Protein AF-A0A4U8UGK9-F1 (afdb_monomer_lite)

Secondary structure (DSSP, 8-state):
--PPP-B-------GGGTTSSHHHHHHHHHHHHHT-SS-BEEEEHHHHHHHHHHHHHHT--EEEEEESSSSTT-EEEEE-SS---

Radius of gyration: 13.39 Å; chains: 1; bounding box: 36×23×34 Å

Foldseek 3Di:
DDDDALADEDDDDDPVGPPVCVSVVVLVVSCVVSVHLAHKYKDWPVCCVVCVVVCVVSVWAFDDWDACPPHHPTIMTITCPDPDD

Organism: NCBI:txid135569

InterPro domains:
  IPR016181 Acyl-CoA N-acyltransferase [SSF55729] (8-79)

pLDDT: mean 92.13, std 10.68, range [44.44, 98.06]

Structure (mmCIF, N/CA/C/O backbone):
data_AF-A0A4U8UGK9-F1
#
_entry.id   AF-A0A4U8UGK9-F1
#
loop_
_atom_site.group_PDB
_atom_site.id
_atom_site.type_symbol
_atom_site.label_atom_id
_atom_site.label_alt_id
_atom_site.label_comp_id
_atom_site.label_asym_id
_atom_site.label_entity_id
_atom_site.label_seq_id
_atom_site.pdbx_PDB_ins_code
_atom_site.Cartn_x
_atom_site.Cartn_y
_atom_site.Cartn_z
_atom_site.occupancy
_atom_site.B_iso_or_equiv
_atom_site.auth_seq_id
_atom_site.auth_comp_id
_atom_site.auth_asym_id
_atom_site.auth_atom_id
_atom_site.pdbx_PDB_model_num
ATOM 1 N N . MET A 1 1 ? 17.193 11.286 16.337 1.00 44.44 1 MET A N 1
ATOM 2 C CA . MET A 1 1 ? 16.791 11.631 14.954 1.00 44.44 1 MET A CA 1
ATOM 3 C C . MET A 1 1 ? 15.431 11.013 14.688 1.00 44.44 1 MET A C 1
ATOM 5 O O . MET A 1 1 ? 15.267 9.833 14.956 1.00 44.44 1 MET A O 1
ATOM 9 N N . LYS A 1 2 ? 14.447 11.793 14.233 1.00 48.91 2 LYS A N 1
ATOM 10 C CA . LYS A 1 2 ? 13.133 11.267 13.846 1.00 48.91 2 LYS A CA 1
ATOM 11 C C . LYS A 1 2 ? 13.289 10.691 12.436 1.00 48.91 2 LYS A C 1
ATOM 13 O O . LYS A 1 2 ? 13.598 11.452 11.523 1.00 48.91 2 LYS A O 1
ATOM 18 N N . LEU A 1 3 ? 13.173 9.374 12.270 1.00 68.25 3 LEU A N 1
ATOM 19 C CA . LEU A 1 3 ? 13.089 8.775 10.935 1.00 68.25 3 LEU A CA 1
ATOM 20 C C . LEU A 1 3 ? 11.880 9.402 10.229 1.00 68.25 3 LEU A C 1
ATOM 22 O O . LEU A 1 3 ? 10.793 9.464 10.805 1.00 68.25 3 LEU A O 1
ATOM 26 N N . SER A 1 4 ? 12.088 9.952 9.034 1.00 81.56 4 SER A N 1
ATOM 27 C CA . SER A 1 4 ? 10.997 10.522 8.248 1.00 81.56 4 SER A CA 1
ATOM 28 C C . SER A 1 4 ? 10.068 9.404 7.783 1.00 81.56 4 SER A C 1
ATOM 30 O O . SER A 1 4 ? 10.528 8.355 7.332 1.00 81.56 4 SER A O 1
ATOM 32 N N . GLU A 1 5 ? 8.759 9.621 7.921 1.00 86.69 5 GLU A N 1
ATOM 33 C CA . GLU A 1 5 ? 7.742 8.659 7.493 1.00 86.69 5 GLU A CA 1
ATOM 34 C C . GLU A 1 5 ? 7.930 8.322 6.005 1.00 86.69 5 GLU A C 1
ATOM 36 O O . GLU A 1 5 ? 8.072 9.210 5.161 1.00 86.69 5 GLU A O 1
ATOM 41 N N . LYS A 1 6 ? 7.923 7.026 5.681 1.00 93.06 6 LYS A N 1
A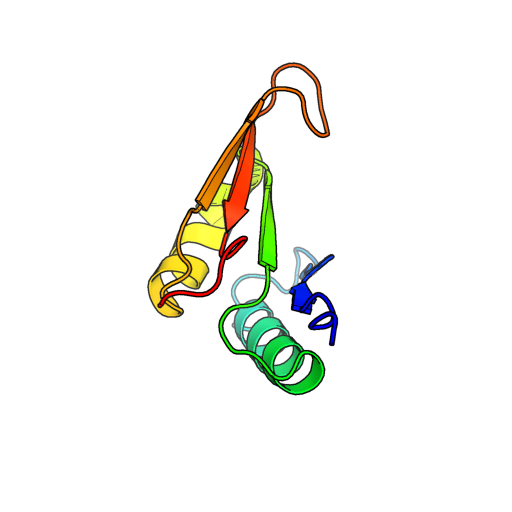TOM 42 C CA . LYS A 1 6 ? 7.985 6.522 4.306 1.00 93.06 6 LYS A CA 1
ATOM 43 C C . LYS A 1 6 ? 6.634 5.935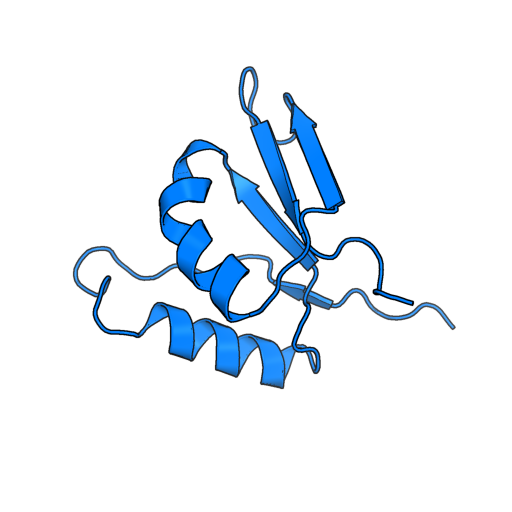 3.923 1.00 93.06 6 LYS A C 1
ATOM 45 O O . LYS A 1 6 ? 6.409 4.735 4.059 1.00 93.06 6 LYS A O 1
ATOM 50 N N . LYS A 1 7 ? 5.724 6.800 3.478 1.00 94.88 7 LYS A N 1
ATOM 51 C CA . LYS A 1 7 ? 4.326 6.445 3.219 1.00 94.88 7 LYS A CA 1
ATOM 52 C C . LYS A 1 7 ? 3.961 6.553 1.744 1.00 94.88 7 LYS A C 1
ATOM 54 O O . LYS A 1 7 ? 4.216 7.571 1.104 1.00 94.88 7 LYS A O 1
ATOM 59 N N . LEU A 1 8 ? 3.283 5.529 1.229 1.00 96.62 8 LEU A N 1
ATOM 60 C CA . LEU A 1 8 ? 2.597 5.583 -0.058 1.00 96.62 8 LEU A CA 1
ATOM 61 C C . LEU A 1 8 ? 1.163 6.081 0.162 1.00 96.62 8 LEU A C 1
ATOM 63 O O . LEU A 1 8 ? 0.269 5.316 0.513 1.00 96.62 8 LEU A O 1
ATOM 67 N N . CYS A 1 9 ? 0.939 7.382 -0.028 1.00 93.06 9 CYS A N 1
ATOM 68 C CA . CYS A 1 9 ? -0.353 8.009 0.272 1.00 93.06 9 CYS A CA 1
ATOM 69 C C . CYS A 1 9 ? -1.456 7.675 -0.738 1.00 93.06 9 CYS A C 1
ATOM 71 O O . CYS A 1 9 ? -2.627 7.588 -0.374 1.00 93.06 9 CYS A O 1
ATOM 73 N N . THR A 1 10 ? -1.129 7.557 -2.026 1.00 93.94 10 THR A N 1
ATOM 74 C CA . THR A 1 10 ? -2.120 7.288 -3.074 1.00 93.94 10 THR A CA 1
ATOM 75 C C . THR A 1 10 ? -1.459 6.617 -4.265 1.00 93.94 10 THR A C 1
ATOM 77 O O . THR A 1 10 ? -0.489 7.128 -4.817 1.00 93.94 10 THR A O 1
ATOM 80 N N . LEU A 1 11 ? -2.034 5.499 -4.701 1.00 94.56 11 LEU A N 1
ATOM 81 C CA . LEU A 1 11 ? -1.684 4.835 -5.949 1.00 94.56 11 LEU A CA 1
ATOM 82 C C . LEU A 1 11 ? -2.979 4.462 -6.664 1.00 94.56 11 LEU A C 1
ATOM 84 O O . LEU A 1 11 ? -3.834 3.769 -6.114 1.00 94.56 11 LEU A O 1
ATOM 88 N N . ARG A 1 12 ? -3.144 4.946 -7.897 1.00 94.25 12 ARG A N 1
ATOM 89 C CA . ARG A 1 12 ? -4.344 4.696 -8.697 1.00 94.25 12 ARG A CA 1
ATOM 90 C C . ARG A 1 12 ? -3.970 4.471 -10.150 1.00 94.25 12 ARG A C 1
ATOM 92 O O . ARG A 1 12 ? -3.264 5.272 -10.750 1.00 94.25 12 ARG A O 1
ATOM 99 N N . VAL A 1 13 ? -4.526 3.410 -10.723 1.00 94.56 13 VAL A N 1
ATOM 100 C CA . VAL A 1 13 ? -4.528 3.172 -12.167 1.00 94.56 13 VAL A CA 1
ATOM 101 C C . VAL A 1 13 ? -5.943 3.429 -12.673 1.00 94.56 13 VAL A C 1
ATOM 103 O O . VAL A 1 13 ? -6.909 2.905 -12.109 1.00 94.56 13 VAL A O 1
ATOM 106 N N . MET A 1 14 ? -6.075 4.259 -13.708 1.00 95.56 14 MET A N 1
ATOM 107 C CA . MET A 1 14 ? -7.354 4.483 -14.387 1.00 95.56 14 MET A CA 1
ATOM 108 C C . MET A 1 14 ? -7.926 3.156 -14.895 1.00 95.56 14 MET A C 1
ATOM 110 O O . MET A 1 14 ? -7.177 2.315 -15.381 1.00 95.56 14 MET A O 1
ATOM 114 N N . GLU A 1 15 ? -9.241 2.977 -14.794 1.00 94.12 15 GLU A N 1
ATOM 115 C CA . GLU A 1 15 ? -9.929 1.697 -15.028 1.00 94.12 15 GLU A CA 1
ATOM 116 C C . GLU A 1 15 ? -9.572 1.051 -16.374 1.00 94.12 15 GLU A C 1
ATOM 118 O O . GLU A 1 15 ? -9.123 -0.092 -16.408 1.00 94.12 15 GLU A O 1
ATOM 123 N N . ASN A 1 16 ? -9.591 1.836 -17.456 1.00 97.12 16 ASN A N 1
ATOM 124 C CA . ASN A 1 16 ? -9.248 1.388 -18.815 1.00 97.12 16 ASN A CA 1
ATOM 125 C C . ASN A 1 16 ? -7.790 0.907 -18.985 1.00 97.12 16 ASN A C 1
ATOM 127 O O . ASN A 1 16 ? -7.436 0.330 -20.015 1.00 97.12 16 ASN A O 1
ATOM 131 N N . TYR A 1 17 ? -6.939 1.142 -17.987 1.00 96.00 17 TYR A N 1
ATOM 132 C CA . TYR A 1 17 ? -5.516 0.812 -17.981 1.00 96.00 17 TYR A CA 1
ATOM 133 C C . TYR A 1 17 ? -5.139 -0.217 -16.897 1.00 96.00 17 TYR A C 1
ATOM 135 O O . TYR A 1 17 ? -3.964 -0.559 -16.742 1.00 96.00 17 TYR A O 1
ATOM 143 N N . GLN A 1 18 ? -6.112 -0.733 -16.140 1.00 93.19 18 GLN A N 1
ATOM 144 C CA . GLN A 1 18 ? -5.885 -1.781 -15.140 1.00 93.19 18 GLN A CA 1
ATOM 145 C C . GLN A 1 18 ? -5.574 -3.135 -15.796 1.00 93.19 18 GLN A C 1
ATOM 147 O O . GLN A 1 18 ? -5.783 -3.331 -16.990 1.00 93.19 18 GLN A O 1
ATOM 152 N N . ASN A 1 19 ? -5.035 -4.076 -15.012 1.00 90.00 19 ASN A N 1
ATOM 153 C CA . ASN A 1 19 ? -4.671 -5.435 -15.450 1.00 90.00 19 ASN A CA 1
ATOM 154 C C . ASN A 1 19 ? -3.604 -5.512 -16.564 1.00 90.00 19 ASN A C 1
ATOM 156 O O . ASN A 1 19 ? -3.430 -6.553 -17.186 1.00 90.00 19 ASN A O 1
ATOM 160 N N . ARG A 1 20 ? -2.843 -4.430 -16.783 1.00 94.31 20 ARG A N 1
ATOM 161 C CA . ARG A 1 20 ? -1.734 -4.350 -17.760 1.00 94.31 20 ARG A CA 1
ATOM 162 C C . ARG A 1 20 ? -0.349 -4.235 -17.106 1.00 94.31 20 ARG A C 1
ATOM 164 O O . ARG A 1 20 ? 0.585 -3.718 -17.708 1.00 94.31 20 ARG A O 1
ATOM 171 N N . GLY A 1 21 ? -0.226 -4.605 -15.828 1.00 93.31 21 GLY A N 1
ATOM 172 C CA . GLY A 1 21 ? 1.026 -4.489 -15.059 1.00 93.31 21 GLY A CA 1
ATOM 173 C C . GLY A 1 21 ? 1.411 -3.063 -14.625 1.00 93.31 21 GLY A C 1
ATOM 174 O O . GLY A 1 21 ? 2.432 -2.874 -13.970 1.00 93.31 21 GLY A O 1
ATOM 175 N N . ILE A 1 22 ? 0.595 -2.049 -14.930 1.00 95.62 22 ILE A N 1
ATOM 176 C CA . ILE A 1 22 ? 0.890 -0.644 -14.593 1.00 95.62 22 ILE A CA 1
ATOM 177 C C . ILE A 1 22 ? 0.958 -0.423 -13.077 1.00 95.62 22 ILE A C 1
ATOM 179 O O . ILE A 1 22 ? 1.834 0.296 -12.610 1.00 95.62 22 ILE A O 1
ATOM 183 N N . GLY A 1 23 ? 0.083 -1.073 -12.301 1.00 94.31 23 GLY A N 1
ATOM 184 C CA . GLY A 1 23 ? 0.091 -0.966 -10.838 1.00 94.31 23 GLY A CA 1
ATOM 185 C C . GLY A 1 23 ? 1.430 -1.392 -10.229 1.00 94.31 23 GLY A C 1
ATOM 186 O O . GLY A 1 23 ? 1.990 -0.653 -9.430 1.00 94.31 23 GLY A O 1
ATOM 187 N N . ILE A 1 24 ? 1.986 -2.518 -10.685 1.00 95.19 24 ILE A N 1
ATOM 188 C CA . ILE A 1 24 ? 3.309 -3.010 -10.270 1.00 95.19 24 ILE A CA 1
ATOM 189 C C . ILE A 1 24 ? 4.401 -1.988 -10.598 1.00 95.19 24 ILE A C 1
ATOM 191 O O . ILE A 1 24 ? 5.204 -1.642 -9.739 1.00 95.19 24 ILE A O 1
ATOM 195 N N . ARG A 1 25 ? 4.389 -1.420 -11.810 1.00 96.62 25 ARG A N 1
ATOM 196 C CA . ARG A 1 25 ? 5.361 -0.382 -12.197 1.00 96.62 25 ARG A CA 1
ATOM 197 C C . ARG A 1 25 ? 5.266 0.876 -11.331 1.00 96.62 25 ARG A C 1
ATOM 199 O O . ARG A 1 25 ? 6.290 1.490 -11.046 1.00 96.62 25 ARG A O 1
ATOM 206 N N . LEU A 1 26 ? 4.058 1.271 -10.925 1.00 97.00 26 LEU A N 1
ATOM 207 C CA . LEU A 1 26 ? 3.864 2.391 -10.001 1.00 97.00 26 LEU A CA 1
ATOM 208 C C . LEU A 1 26 ? 4.399 2.073 -8.599 1.00 97.00 26 LEU A C 1
ATOM 210 O O . LEU A 1 26 ? 4.992 2.953 -7.980 1.00 97.00 26 LEU A O 1
ATOM 214 N N . PHE A 1 27 ? 4.230 0.838 -8.115 1.00 96.62 27 PHE A N 1
ATOM 215 C CA . PHE A 1 27 ? 4.819 0.394 -6.848 1.00 96.62 27 PHE A CA 1
ATOM 216 C C . PHE A 1 27 ? 6.349 0.447 -6.882 1.00 96.62 27 PHE A C 1
ATOM 218 O O . PHE A 1 27 ? 6.924 1.115 -6.030 1.00 96.62 27 PHE A O 1
ATOM 225 N N . GLU A 1 28 ? 7.002 -0.138 -7.893 1.00 97.56 28 GLU A N 1
ATOM 226 C CA . GLU A 1 28 ? 8.475 -0.100 -7.999 1.00 97.56 28 GLU A CA 1
ATOM 227 C C . GLU A 1 28 ? 9.011 1.339 -8.021 1.00 97.56 28 GLU A C 1
ATOM 229 O O . GLU A 1 28 ? 9.903 1.683 -7.249 1.00 97.56 28 GLU A O 1
ATOM 234 N N . LYS A 1 29 ? 8.391 2.231 -8.808 1.00 97.69 29 LYS A N 1
ATOM 235 C CA . LYS A 1 29 ? 8.757 3.659 -8.810 1.00 97.69 29 LYS A CA 1
ATOM 236 C C . LYS A 1 29 ? 8.555 4.327 -7.452 1.00 97.69 29 LYS A C 1
ATOM 238 O O . LYS A 1 29 ? 9.338 5.184 -7.056 1.00 97.69 29 LYS A O 1
ATOM 243 N N . SER A 1 30 ? 7.498 3.954 -6.736 1.00 97.12 30 SER A N 1
ATOM 244 C CA . SER A 1 30 ? 7.244 4.479 -5.394 1.00 97.12 30 SER A CA 1
ATOM 245 C C . SER A 1 30 ? 8.302 4.004 -4.402 1.00 97.12 30 SER A C 1
ATOM 247 O O . SER A 1 30 ? 8.707 4.782 -3.544 1.00 97.12 30 SER A O 1
ATOM 249 N N . PHE A 1 31 ? 8.784 2.765 -4.531 1.00 96.12 31 PHE A N 1
ATOM 250 C CA . PHE A 1 31 ? 9.858 2.238 -3.689 1.00 96.12 31 PHE A CA 1
ATOM 251 C C . PHE A 1 31 ? 11.170 2.987 -3.895 1.00 96.12 31 PHE A C 1
ATOM 253 O O . PHE A 1 31 ? 11.824 3.334 -2.913 1.00 96.12 31 PHE A O 1
ATOM 260 N N . GLU A 1 32 ? 11.517 3.293 -5.147 1.00 96.94 32 GLU A N 1
ATOM 261 C CA . GLU A 1 32 ? 12.676 4.126 -5.489 1.00 96.94 32 GLU A CA 1
ATOM 262 C C . GLU A 1 32 ? 12.566 5.518 -4.848 1.00 96.94 32 GLU A C 1
ATOM 264 O O . GLU A 1 32 ? 13.482 5.962 -4.159 1.00 96.94 32 GLU A O 1
ATOM 269 N N . VAL A 1 33 ? 11.418 6.187 -5.008 1.00 95.81 33 VAL A N 1
ATOM 270 C CA . VAL A 1 33 ? 11.193 7.545 -4.480 1.00 95.81 33 VAL A CA 1
ATOM 271 C C . VAL A 1 33 ? 11.180 7.574 -2.950 1.00 95.81 33 VAL A C 1
ATOM 273 O O . VAL A 1 33 ? 11.741 8.479 -2.332 1.00 95.81 33 VAL A O 1
ATOM 276 N N . LEU A 1 34 ? 10.544 6.589 -2.314 1.00 94.75 34 LEU A N 1
ATOM 277 C CA . LEU A 1 34 ? 10.465 6.507 -0.856 1.00 94.75 34 LEU A CA 1
ATOM 278 C C . LEU A 1 34 ? 11.750 5.939 -0.236 1.00 94.75 34 LEU A C 1
ATOM 280 O O . LEU A 1 34 ? 11.966 6.120 0.964 1.00 94.75 34 LEU A O 1
ATOM 284 N N . ASN A 1 35 ? 12.627 5.327 -1.034 1.00 94.50 35 ASN A N 1
ATOM 285 C CA . ASN A 1 35 ? 13.800 4.578 -0.591 1.00 94.50 35 ASN A CA 1
ATOM 286 C C . ASN A 1 35 ? 13.443 3.484 0.437 1.00 94.50 35 ASN A C 1
ATOM 288 O O . ASN A 1 35 ? 14.055 3.374 1.498 1.00 94.50 35 ASN A O 1
ATOM 292 N N . THR A 1 36 ? 12.383 2.724 0.155 1.00 93.75 36 THR A N 1
ATOM 293 C CA . THR A 1 36 ? 11.966 1.548 0.936 1.00 93.75 36 THR A CA 1
ATOM 294 C C . THR A 1 36 ? 11.119 0.620 0.073 1.00 93.75 36 THR A C 1
ATOM 296 O O . THR A 1 36 ? 10.317 1.084 -0.735 1.00 93.75 36 THR A O 1
ATOM 299 N N . ARG A 1 37 ? 11.258 -0.696 0.266 1.00 94.62 37 ARG A N 1
ATOM 300 C CA . ARG A 1 37 ? 10.367 -1.701 -0.344 1.00 94.62 37 ARG A CA 1
ATOM 301 C C . ARG A 1 37 ? 9.116 -1.981 0.491 1.00 94.62 37 ARG A C 1
ATOM 303 O O . ARG A 1 37 ? 8.180 -2.587 -0.013 1.00 94.62 37 ARG A O 1
ATOM 310 N N . MET A 1 38 ? 9.095 -1.498 1.732 1.00 94.38 38 MET A N 1
ATOM 311 C CA . MET A 1 38 ? 8.024 -1.720 2.705 1.00 94.38 38 MET A CA 1
ATOM 312 C C . MET A 1 38 ? 7.466 -0.373 3.180 1.00 94.38 38 MET A C 1
ATOM 314 O O . MET A 1 38 ? 7.605 -0.027 4.354 1.00 94.38 38 MET A O 1
ATOM 318 N N . PRO A 1 39 ? 6.910 0.462 2.280 1.00 95.88 39 PRO A N 1
ATOM 319 C CA . PRO A 1 39 ? 6.294 1.709 2.697 1.00 95.88 39 PRO A CA 1
ATOM 320 C C . PRO A 1 39 ? 5.052 1.432 3.543 1.00 95.88 39 PRO A C 1
ATOM 322 O O . PRO A 1 39 ? 4.323 0.465 3.302 1.00 95.88 39 PRO A O 1
ATOM 325 N N . LEU A 1 40 ? 4.773 2.342 4.473 1.00 95.94 40 LEU A N 1
ATOM 326 C CA . LEU A 1 40 ? 3.477 2.422 5.131 1.00 95.94 40 LEU A CA 1
ATOM 327 C C . LEU A 1 40 ? 2.405 2.727 4.080 1.00 95.94 40 LEU A C 1
ATOM 329 O O . LEU A 1 40 ? 2.551 3.661 3.285 1.00 95.94 40 LEU A O 1
ATOM 333 N N . LEU A 1 41 ? 1.307 1.979 4.094 1.00 96.81 41 LEU A N 1
ATOM 334 C CA . LEU A 1 41 ? 0.099 2.330 3.352 1.00 96.81 41 LEU A CA 1
ATOM 335 C C . LEU A 1 41 ? -1.157 1.815 4.044 1.00 96.81 41 LEU A C 1
ATOM 337 O O . LEU A 1 41 ? -1.090 1.010 4.971 1.00 96.81 41 LEU A O 1
ATOM 341 N N . SER A 1 42 ? -2.308 2.268 3.557 1.00 97.25 42 SER A N 1
ATOM 342 C CA . SER A 1 42 ? -3.593 1.692 3.920 1.00 97.25 42 SER A CA 1
ATOM 343 C C . SER A 1 42 ? -4.454 1.425 2.690 1.00 97.25 42 SER A C 1
ATOM 345 O O . SER A 1 42 ? -4.254 2.020 1.626 1.00 97.25 42 SER A O 1
ATOM 347 N N . VAL A 1 43 ? -5.402 0.502 2.825 1.00 97.00 43 VAL A N 1
ATOM 348 C CA . VAL A 1 43 ? -6.425 0.239 1.816 1.00 97.00 43 VAL A CA 1
ATOM 349 C C . VAL A 1 43 ? -7.786 0.061 2.481 1.00 97.00 43 VAL A C 1
ATOM 351 O O . VAL A 1 43 ? -7.907 -0.577 3.531 1.00 97.00 43 VAL A O 1
ATOM 354 N N . SER A 1 44 ? -8.835 0.572 1.839 1.00 96.56 44 SER A N 1
ATOM 355 C CA . SER A 1 44 ? -10.197 0.309 2.290 1.00 96.56 44 SER A CA 1
ATOM 356 C C . SER A 1 44 ? -10.561 -1.160 2.079 1.00 96.56 44 SER A C 1
ATOM 358 O O . SER A 1 44 ? -10.134 -1.791 1.106 1.00 96.56 44 SER A O 1
ATOM 360 N N . GLY A 1 45 ? -11.416 -1.713 2.944 1.00 95.69 45 GLY A N 1
ATOM 361 C CA . GLY A 1 45 ? -11.850 -3.113 2.823 1.00 95.69 45 GLY A CA 1
ATOM 362 C C . GLY A 1 45 ? -12.449 -3.468 1.457 1.00 95.69 45 GLY A C 1
ATOM 363 O O . GLY A 1 45 ? -12.257 -4.570 0.955 1.00 95.69 45 GLY A O 1
ATOM 364 N N . GLU A 1 46 ? -13.093 -2.503 0.800 1.00 94.88 46 GLU A N 1
ATOM 365 C CA . GLU A 1 46 ? -13.684 -2.651 -0.538 1.00 94.88 46 GLU A CA 1
ATOM 366 C C . GLU A 1 46 ? -12.629 -2.858 -1.638 1.00 94.88 46 GLU A C 1
ATOM 368 O O . GLU A 1 46 ? -12.915 -3.447 -2.678 1.00 94.88 46 GLU A O 1
ATOM 373 N N . LYS A 1 47 ? -11.409 -2.353 -1.429 1.00 93.94 47 LYS A N 1
ATOM 374 C CA . LYS A 1 47 ? -10.295 -2.451 -2.379 1.00 93.94 47 LYS A CA 1
ATOM 375 C C . LYS A 1 47 ? -9.296 -3.541 -2.013 1.00 93.94 47 LYS A C 1
ATOM 377 O O . LYS A 1 47 ? -8.488 -3.907 -2.863 1.00 93.94 47 LYS A O 1
ATOM 382 N N . LEU A 1 48 ? -9.384 -4.111 -0.812 1.00 94.06 48 LEU A N 1
ATOM 383 C CA . LEU A 1 48 ? -8.451 -5.119 -0.315 1.00 94.06 48 LEU A CA 1
ATOM 384 C C . LEU A 1 48 ? -8.257 -6.286 -1.297 1.00 94.06 48 LEU A C 1
ATOM 386 O O . LEU A 1 48 ? -7.125 -6.650 -1.603 1.00 94.06 48 LEU A O 1
ATOM 390 N N . LEU A 1 49 ? -9.343 -6.819 -1.867 1.00 92.44 49 LEU A N 1
ATOM 391 C CA . LEU A 1 49 ? -9.268 -7.918 -2.840 1.00 92.44 49 LEU A CA 1
ATOM 392 C C . LEU A 1 49 ? -8.466 -7.554 -4.099 1.00 92.44 49 LEU A C 1
ATOM 394 O O . LEU A 1 49 ? -7.763 -8.404 -4.640 1.00 92.44 49 LEU A O 1
ATOM 398 N N . SER A 1 50 ? -8.535 -6.298 -4.551 1.00 91.06 50 SER A N 1
ATOM 399 C CA . SER A 1 50 ? -7.789 -5.824 -5.723 1.00 91.06 50 SER A CA 1
ATOM 400 C C . SER A 1 50 ? -6.288 -5.697 -5.454 1.00 91.06 50 SER A C 1
ATOM 402 O O . SER A 1 50 ? -5.495 -5.825 -6.384 1.00 91.06 50 SER A O 1
ATOM 404 N N . PHE A 1 51 ? -5.895 -5.455 -4.201 1.00 93.38 51 PHE A N 1
ATOM 405 C CA . PHE A 1 51 ? -4.496 -5.269 -3.809 1.00 93.38 51 PHE A CA 1
ATOM 406 C C . PHE A 1 51 ? -3.851 -6.515 -3.196 1.00 93.38 51 PHE A C 1
ATOM 408 O O . PHE A 1 51 ? -2.628 -6.608 -3.203 1.00 93.38 51 PHE A O 1
ATOM 415 N N . ARG A 1 52 ? -4.639 -7.500 -2.743 1.00 92.25 52 ARG A N 1
ATOM 416 C CA . ARG A 1 52 ? -4.147 -8.702 -2.049 1.00 92.25 52 ARG A CA 1
ATOM 417 C C . ARG A 1 52 ? -2.984 -9.384 -2.770 1.00 92.25 52 ARG A C 1
ATOM 419 O O . ARG A 1 52 ? -1.941 -9.585 -2.172 1.00 92.25 52 ARG A O 1
ATOM 426 N N . LYS A 1 53 ? -3.115 -9.635 -4.078 1.00 91.88 53 LYS A N 1
ATOM 427 C CA . LYS A 1 53 ? -2.043 -10.266 -4.872 1.00 91.88 53 LYS A CA 1
ATOM 428 C C . LYS A 1 53 ? -0.743 -9.457 -4.883 1.00 91.88 53 LYS A C 1
ATOM 430 O O . LYS A 1 53 ? 0.329 -10.041 -4.936 1.00 91.88 53 LYS A O 1
ATOM 435 N N . ILE A 1 54 ? -0.838 -8.127 -4.874 1.00 92.88 54 ILE A N 1
ATOM 436 C CA . ILE A 1 54 ? 0.330 -7.238 -4.864 1.00 92.88 54 ILE A CA 1
ATOM 437 C C . ILE A 1 54 ? 0.992 -7.266 -3.485 1.00 92.88 54 ILE A C 1
ATOM 439 O O . ILE A 1 54 ? 2.212 -7.355 -3.395 1.00 92.88 54 ILE A O 1
ATOM 443 N N . PHE A 1 55 ? 0.191 -7.216 -2.422 1.00 94.94 55 PHE A N 1
ATOM 444 C CA . PHE A 1 55 ? 0.688 -7.272 -1.050 1.00 94.94 55 PHE A CA 1
ATOM 445 C C . PHE A 1 55 ? 1.356 -8.612 -0.748 1.00 94.94 55 PHE A C 1
ATOM 447 O O . PHE A 1 55 ? 2.475 -8.614 -0.247 1.00 94.94 55 PHE A O 1
ATOM 454 N N . ASP A 1 56 ? 0.736 -9.722 -1.154 1.00 94.25 56 ASP A N 1
ATOM 455 C CA . ASP A 1 56 ? 1.311 -11.063 -1.027 1.00 94.25 56 ASP A CA 1
ATOM 456 C C . ASP A 1 56 ? 2.628 -11.177 -1.820 1.00 94.25 56 ASP A C 1
ATOM 458 O O . ASP A 1 56 ? 3.607 -11.722 -1.321 1.00 94.25 56 ASP A O 1
ATOM 462 N N . TYR A 1 57 ? 2.684 -10.616 -3.036 1.00 94.44 57 TYR A N 1
ATOM 463 C CA . TYR A 1 57 ? 3.886 -10.630 -3.878 1.00 94.44 57 TYR A CA 1
ATOM 464 C C . TYR A 1 57 ? 5.067 -9.868 -3.261 1.00 94.44 57 TYR A C 1
ATOM 466 O O . TYR A 1 57 ? 6.202 -10.332 -3.333 1.00 94.44 57 TYR A O 1
ATOM 474 N N . TYR A 1 58 ? 4.816 -8.700 -2.664 1.00 95.12 58 TYR A N 1
ATOM 475 C CA . TYR A 1 58 ? 5.865 -7.894 -2.035 1.00 95.12 58 TYR A CA 1
ATOM 476 C C . TYR A 1 58 ? 6.134 -8.249 -0.570 1.00 95.12 58 TYR A C 1
ATOM 478 O O . TYR A 1 58 ? 7.094 -7.735 -0.001 1.00 95.12 58 TYR A O 1
ATOM 486 N N . GLY A 1 59 ? 5.315 -9.112 0.034 1.00 95.50 59 GLY A N 1
ATOM 487 C CA . GLY A 1 59 ? 5.432 -9.491 1.440 1.00 95.50 59 GLY A CA 1
ATOM 488 C C . GLY A 1 59 ? 4.972 -8.403 2.409 1.00 95.50 59 GLY A C 1
ATOM 489 O O . GLY A 1 59 ? 5.524 -8.292 3.496 1.00 95.50 59 GLY A O 1
ATOM 490 N N . PHE A 1 60 ? 3.994 -7.578 2.026 1.00 95.56 60 PHE A N 1
ATOM 491 C CA . PHE A 1 60 ? 3.471 -6.522 2.896 1.00 95.56 60 PHE A CA 1
ATOM 492 C C . PHE A 1 60 ? 2.790 -7.126 4.125 1.00 95.56 60 PHE A C 1
ATOM 494 O O . PHE A 1 60 ? 1.934 -8.002 4.001 1.00 95.56 60 PHE A O 1
ATOM 501 N N . GLU A 1 61 ? 3.117 -6.606 5.305 1.00 95.50 61 GLU A N 1
ATOM 502 C CA . GLU A 1 61 ? 2.589 -7.108 6.569 1.00 95.50 61 GLU A CA 1
ATOM 503 C C . GLU A 1 61 ? 1.391 -6.271 7.018 1.00 95.50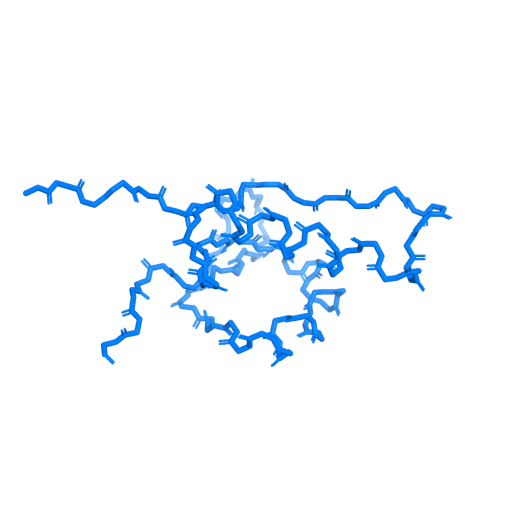 61 GLU A C 1
ATOM 505 O O . GLU A 1 61 ? 1.488 -5.049 7.135 1.00 95.50 61 GLU A O 1
ATOM 510 N N . LEU A 1 62 ? 0.247 -6.921 7.254 1.00 96.44 62 LEU A N 1
ATOM 511 C CA . LEU A 1 62 ? -0.932 -6.270 7.824 1.00 96.44 62 LEU A CA 1
ATOM 512 C C . LEU A 1 62 ? -0.672 -5.979 9.307 1.00 96.44 62 LEU A C 1
ATOM 514 O O . LEU A 1 62 ? -0.666 -6.899 10.119 1.00 96.44 62 LEU A O 1
ATOM 518 N N . THR A 1 63 ? -0.505 -4.707 9.660 1.00 96.50 63 THR A N 1
ATOM 519 C CA . THR A 1 63 ? -0.139 -4.290 11.022 1.00 96.50 63 THR A CA 1
ATOM 520 C C . THR A 1 63 ? -1.341 -3.886 11.862 1.00 96.50 63 THR A C 1
ATOM 522 O O . THR A 1 63 ? -1.359 -4.132 13.067 1.00 96.50 63 THR A O 1
ATOM 525 N N . SER A 1 64 ? -2.367 -3.280 11.256 1.00 97.25 64 SER A N 1
ATOM 526 C CA . SER A 1 64 ? -3.601 -2.952 11.972 1.00 97.25 64 SER A CA 1
ATOM 527 C C . SER A 1 64 ? -4.826 -2.863 11.064 1.00 97.25 64 SER A C 1
ATOM 529 O O . SER A 1 64 ? -4.738 -2.668 9.851 1.00 97.25 64 SER A O 1
ATOM 531 N N . ILE A 1 65 ? -6.003 -3.006 11.674 1.00 98.06 65 ILE A N 1
ATOM 532 C CA . ILE A 1 65 ? -7.300 -2.764 11.041 1.00 98.06 65 ILE A CA 1
ATOM 533 C C . ILE A 1 65 ? -8.036 -1.750 11.908 1.00 98.06 65 ILE A C 1
ATOM 535 O O . ILE A 1 65 ? -8.190 -1.965 13.109 1.00 98.06 65 ILE A O 1
ATOM 539 N N . LYS A 1 66 ? -8.502 -0.655 11.306 1.00 97.94 66 LYS A N 1
ATOM 540 C CA . LYS A 1 66 ? -9.247 0.398 12.005 1.00 97.94 66 LYS A CA 1
ATOM 541 C C . LYS A 1 66 ? -10.651 0.501 11.422 1.00 97.94 66 LYS A C 1
ATOM 543 O O . LYS A 1 66 ? -10.815 0.652 10.211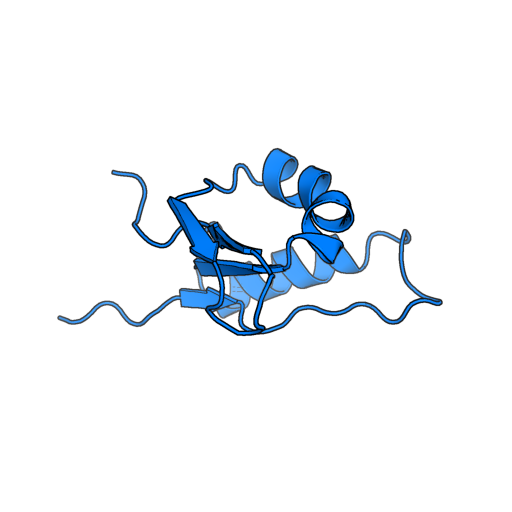 1.00 97.94 66 LYS A O 1
ATOM 548 N N . GLU A 1 67 ? -11.658 0.401 12.279 1.00 97.94 67 GLU A N 1
ATOM 549 C CA . GLU A 1 67 ? -13.053 0.679 11.929 1.00 97.94 67 GLU A CA 1
ATOM 550 C C . GLU A 1 67 ? -13.340 2.174 12.080 1.00 97.94 67 GLU A C 1
ATOM 552 O O . GLU A 1 67 ? -12.722 2.851 12.900 1.00 97.94 67 GLU A O 1
ATOM 557 N N . ASP A 1 68 ? -14.241 2.699 11.252 1.00 96.69 68 ASP A N 1
ATOM 558 C CA . ASP A 1 68 ? -14.716 4.087 11.300 1.00 96.69 68 ASP A CA 1
ATOM 559 C C . ASP A 1 68 ? -13.627 5.164 11.147 1.00 96.69 68 ASP A C 1
ATOM 561 O O . ASP A 1 68 ? -13.875 6.340 11.398 1.00 96.69 68 ASP A O 1
ATOM 565 N N . TYR A 1 69 ? -12.433 4.789 10.671 1.00 96.12 69 TYR A N 1
ATOM 566 C CA . TYR A 1 69 ? -11.278 5.689 10.619 1.00 96.12 69 TYR A CA 1
ATOM 567 C C . TYR A 1 69 ? -11.437 6.807 9.581 1.00 96.12 69 TYR A C 1
ATOM 569 O O . TYR A 1 69 ? -11.311 7.986 9.900 1.00 96.12 69 TYR A O 1
ATOM 577 N N . TYR A 1 70 ? -11.743 6.437 8.333 1.00 94.44 70 TYR A N 1
ATOM 578 C CA . TYR A 1 70 ? -12.045 7.396 7.261 1.00 94.44 70 TYR A CA 1
ATOM 579 C C . TYR A 1 70 ? -13.535 7.463 6.917 1.00 94.44 70 TYR A C 1
ATOM 581 O O . TYR A 1 70 ? -14.012 8.482 6.420 1.00 94.44 70 TYR A O 1
ATOM 589 N N . ARG A 1 71 ? -14.276 6.366 7.113 1.00 95.44 71 ARG A N 1
ATOM 590 C CA . ARG A 1 71 ? -15.692 6.239 6.746 1.00 95.44 71 ARG A CA 1
ATOM 591 C C . ARG A 1 71 ? -16.419 5.401 7.786 1.00 95.44 71 ARG A C 1
ATOM 593 O O . ARG A 1 71 ? -15.967 4.305 8.103 1.00 95.44 71 ARG A O 1
ATOM 600 N N . LYS A 1 72 ? -17.572 5.887 8.244 1.00 96.50 72 LYS A N 1
ATOM 601 C CA . LYS A 1 72 ? -18.437 5.167 9.182 1.00 96.50 72 LYS A CA 1
ATOM 602 C C . LYS A 1 72 ? -18.945 3.846 8.580 1.00 96.50 72 LYS A C 1
ATOM 604 O O . LYS A 1 72 ? -19.318 3.799 7.408 1.00 96.50 72 LYS A O 1
ATOM 609 N N . GLY A 1 73 ? -18.969 2.789 9.381 1.00 95.94 73 GLY A N 1
ATOM 610 C CA . GLY A 1 73 ? -19.282 1.410 9.021 1.00 95.94 73 GLY A CA 1
ATOM 611 C C . GLY A 1 73 ? -18.226 0.721 8.152 1.00 95.94 73 GLY A C 1
ATOM 612 O O . GLY A 1 73 ? -18.540 -0.297 7.533 1.00 95.94 73 GLY A O 1
ATOM 613 N N . LYS A 1 74 ? -17.012 1.274 8.013 1.00 97.31 74 LYS A N 1
ATOM 614 C CA . LYS A 1 74 ? -15.990 0.744 7.094 1.00 97.31 74 LYS A CA 1
ATOM 615 C C . LYS A 1 74 ? -14.672 0.464 7.805 1.00 97.31 74 LYS A C 1
ATOM 617 O O . LYS A 1 74 ? -14.247 1.210 8.681 1.00 97.31 74 LYS A O 1
ATOM 622 N N . LYS A 1 75 ? -14.017 -0.609 7.360 1.00 97.94 75 LYS A N 1
ATOM 623 C CA . LYS A 1 75 ? -12.671 -1.012 7.773 1.00 97.94 75 LYS A CA 1
ATOM 624 C C . LYS A 1 75 ? -11.622 -0.425 6.841 1.00 97.94 75 LYS A C 1
ATOM 626 O O . LYS A 1 75 ? -11.770 -0.502 5.617 1.00 97.94 75 LYS A O 1
ATOM 631 N N . GLU A 1 76 ? -10.552 0.072 7.438 1.00 98.00 76 GLU A N 1
ATOM 632 C CA . GLU A 1 76 ? -9.312 0.459 6.782 1.00 98.00 76 GLU A CA 1
ATOM 633 C C . GLU A 1 76 ? -8.187 -0.465 7.266 1.00 98.00 76 GLU A C 1
ATOM 635 O O . GLU A 1 76 ? -8.041 -0.696 8.467 1.00 98.00 76 GLU A O 1
ATOM 640 N N . TYR A 1 77 ? -7.416 -1.014 6.332 1.00 97.81 77 TYR A N 1
ATOM 641 C CA . TYR A 1 77 ? -6.369 -2.003 6.584 1.00 97.81 77 TYR A CA 1
ATOM 642 C C . TYR A 1 77 ? -5.016 -1.335 6.391 1.00 97.81 77 TYR A C 1
ATOM 644 O O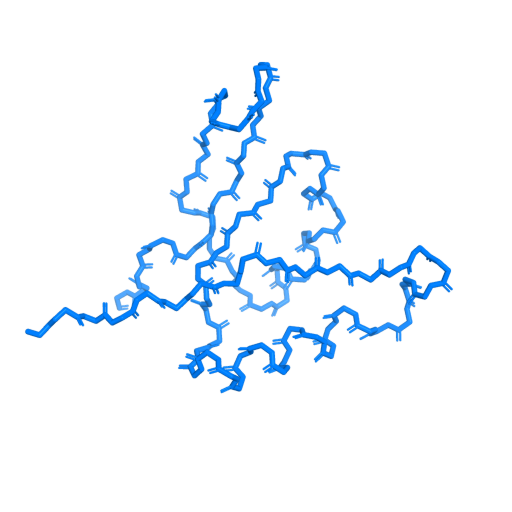 . TYR A 1 77 ? -4.733 -0.864 5.291 1.00 97.81 77 TYR A O 1
ATOM 652 N N . PHE A 1 78 ? -4.202 -1.282 7.439 1.00 97.44 78 PHE A N 1
ATOM 653 C CA . PHE A 1 78 ? -2.890 -0.644 7.439 1.00 97.44 78 PHE A CA 1
ATOM 654 C C . PHE A 1 78 ? -1.783 -1.685 7.348 1.00 97.44 78 PHE A C 1
ATOM 656 O O . PHE A 1 78 ? -1.847 -2.733 7.990 1.00 97.44 78 PHE A O 1
ATOM 663 N N . TYR A 1 79 ? -0.765 -1.364 6.558 1.00 96.81 79 TYR A N 1
ATOM 664 C CA . TYR A 1 79 ? 0.379 -2.223 6.306 1.00 96.81 79 TYR A CA 1
ATOM 665 C C . TYR A 1 79 ? 1.676 -1.504 6.651 1.00 96.81 79 TYR A C 1
ATOM 667 O O . TYR A 1 79 ? 1.809 -0.311 6.365 1.00 96.81 79 TYR A O 1
ATOM 675 N N . ASN A 1 80 ? 2.638 -2.250 7.195 1.00 95.50 80 ASN A N 1
ATOM 676 C CA . ASN A 1 80 ? 3.995 -1.788 7.497 1.00 95.50 80 ASN A CA 1
ATOM 677 C C . ASN A 1 80 ? 4.053 -0.524 8.396 1.00 95.50 80 ASN A C 1
ATOM 679 O O . ASN A 1 80 ? 4.930 0.321 8.220 1.00 95.50 80 ASN A O 1
ATOM 683 N N . G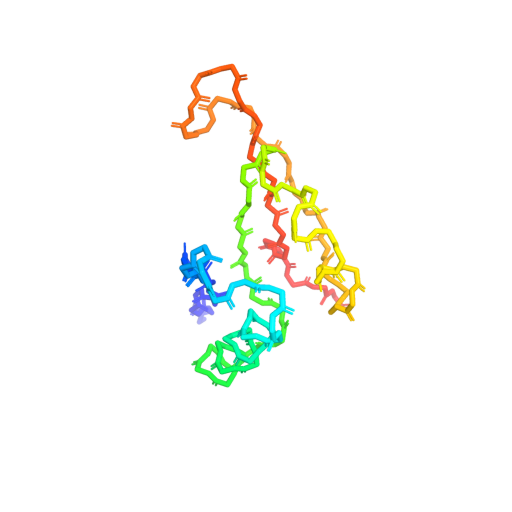LU A 1 81 ? 3.123 -0.349 9.350 1.00 92.19 81 GLU A N 1
ATOM 684 C CA . GLU A 1 81 ? 3.165 0.779 10.311 1.00 92.19 81 GLU A CA 1
ATOM 685 C C . GLU A 1 81 ? 4.414 0.764 11.201 1.00 92.19 81 GLU A C 1
ATOM 687 O O . GLU A 1 81 ? 4.854 1.817 11.669 1.00 92.19 81 GLU A O 1
ATOM 692 N N . TYR A 1 82 ? 5.000 -0.413 11.406 1.00 82.62 82 TYR A N 1
ATOM 693 C CA . TYR A 1 82 ? 6.199 -0.617 12.205 1.00 82.62 82 TYR A CA 1
ATOM 694 C C . TYR A 1 82 ? 7.231 -1.370 11.353 1.00 82.62 82 TYR A C 1
ATOM 696 O O . TYR A 1 82 ? 6.844 -2.296 10.638 1.00 82.62 82 TYR A O 1
ATOM 704 N N . PRO A 1 83 ? 8.521 -0.988 11.373 1.00 63.75 83 PRO A N 1
ATOM 705 C CA . PRO A 1 83 ? 9.556 -1.750 10.682 1.00 63.75 83 PRO A CA 1
ATOM 706 C C . PRO A 1 83 ? 9.607 -3.185 11.218 1.00 63.75 83 PRO A C 1
ATOM 708 O O . PRO A 1 83 ? 9.582 -3.374 12.435 1.00 63.75 83 PRO A O 1
ATOM 711 N N . ALA A 1 84 ? 9.717 -4.173 10.328 1.00 57.81 84 ALA A N 1
ATOM 712 C CA . ALA A 1 84 ? 10.105 -5.523 10.724 1.00 57.81 84 ALA A CA 1
ATOM 713 C C . ALA A 1 84 ? 11.507 -5.462 11.363 1.00 57.81 84 ALA A C 1
ATOM 715 O O . ALA A 1 84 ? 12.398 -4.807 10.813 1.00 57.81 84 ALA A O 1
ATOM 716 N N . PHE A 1 85 ? 11.651 -6.063 12.548 1.00 50.44 85 PHE A N 1
ATOM 717 C CA . PHE A 1 85 ? 12.896 -6.101 13.324 1.00 50.44 85 PHE A CA 1
ATOM 718 C C . PHE A 1 85 ? 13.964 -6.982 12.672 1.00 50.44 85 PHE A C 1
ATOM 720 O O . PHE A 1 85 ? 13.591 -8.021 12.081 1.00 50.44 85 PHE A O 1
#

Sequence (85 aa):
MKLSEKKLCTLRVMENYQNRGIGIRLFEKSFEVLNTRMPLLSVSGEKLLSFRKIFDYYGFELTSIKEDYYRKGKKEYFYNEYPAF